Protein AF-A0A927IT92-F1 (afdb_monomer)

pLDDT: mean 88.96, std 10.57, range [55.69, 98.25]

Secondary structure (DSSP, 8-state):
--HHHHBPPEEEEETTEEEESSS-HHHIIIIIHHHHHHHHH---HHHHHHHHH-TTS-HHHHHHHHHHHHHHHHHHHHTTPPPPS--HHHHHHHTTTTTBTTTB-SSBSSBTTSPPPPTTSPPPPB--

Organism: NCBI:txid2774138

Radius of gyration: 14.95 Å; Cα contacts (8 Å, |Δi|>4): 166; chains: 1; bounding box: 40×36×39 Å

Structure (mmCIF, N/CA/C/O backbone):
data_AF-A0A927IT92-F1
#
_entry.id   AF-A0A927IT92-F1
#
loop_
_atom_site.group_PDB
_atom_site.id
_atom_site.type_symbol
_atom_site.label_atom_id
_atom_site.label_al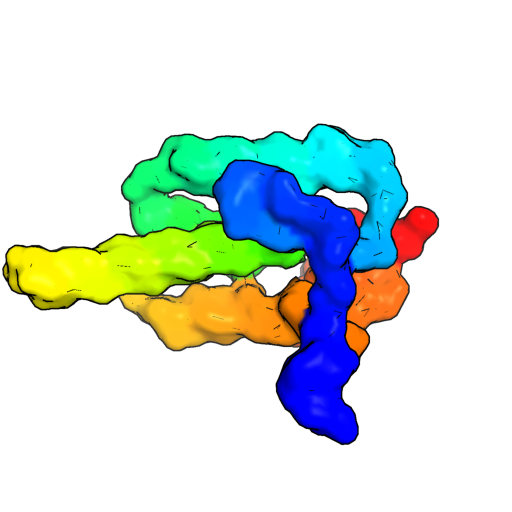t_id
_atom_site.label_comp_id
_atom_site.label_asym_id
_atom_site.label_entity_id
_atom_site.label_seq_id
_atom_site.pdbx_PDB_ins_code
_atom_site.Cartn_x
_atom_site.Cartn_y
_atom_site.Cartn_z
_atom_site.occupa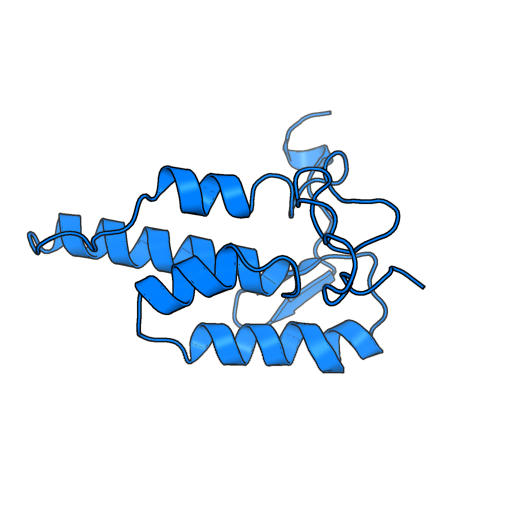ncy
_atom_site.B_iso_or_equiv
_atom_site.auth_seq_id
_atom_site.auth_comp_id
_atom_site.auth_asym_id
_atom_site.auth_atom_id
_atom_site.pdbx_PDB_model_num
ATOM 1 N N . MET A 1 1 ? 24.939 2.362 6.395 1.00 55.69 1 MET A N 1
ATOM 2 C CA . MET A 1 1 ? 23.747 2.914 5.734 1.00 55.69 1 MET A CA 1
ATOM 3 C C . MET A 1 1 ? 22.706 3.225 6.785 1.00 55.69 1 MET A C 1
ATOM 5 O O . MET A 1 1 ? 22.260 2.321 7.483 1.00 55.69 1 MET A O 1
ATOM 9 N N . THR A 1 2 ? 22.382 4.497 6.926 1.00 66.38 2 THR A N 1
ATOM 10 C CA . THR A 1 2 ? 21.214 5.003 7.644 1.00 66.38 2 THR A CA 1
ATOM 11 C C . THR A 1 2 ? 19.927 4.551 6.937 1.00 66.38 2 THR A C 1
ATOM 13 O O . THR A 1 2 ? 19.964 4.169 5.767 1.00 66.38 2 THR A O 1
ATOM 16 N N . GLN A 1 3 ? 18.771 4.600 7.611 1.00 61.69 3 GLN A N 1
ATOM 17 C CA . GLN A 1 3 ? 17.478 4.294 6.971 1.00 61.69 3 GLN A CA 1
ATOM 18 C C . GLN A 1 3 ? 17.209 5.148 5.719 1.00 61.69 3 GLN A C 1
ATOM 20 O O . GLN A 1 3 ? 16.506 4.694 4.823 1.00 61.69 3 GLN A O 1
ATOM 25 N N . ALA A 1 4 ? 17.759 6.363 5.648 1.00 65.88 4 ALA A N 1
ATOM 26 C CA . ALA A 1 4 ? 17.607 7.246 4.496 1.00 65.88 4 ALA A CA 1
ATOM 27 C C . ALA A 1 4 ? 18.333 6.713 3.250 1.00 65.88 4 ALA A C 1
ATOM 29 O O . ALA A 1 4 ? 17.791 6.793 2.154 1.00 65.88 4 ALA A O 1
ATOM 30 N N . GLU A 1 5 ? 19.514 6.114 3.420 1.00 76.44 5 GLU A N 1
ATOM 31 C CA . GLU A 1 5 ? 20.299 5.543 2.314 1.00 76.44 5 GLU A CA 1
ATOM 32 C C . GLU A 1 5 ? 19.698 4.239 1.771 1.00 76.44 5 GLU A C 1
ATOM 34 O O . GLU A 1 5 ? 19.997 3.845 0.648 1.00 76.44 5 GLU A O 1
ATOM 39 N N . ASP A 1 6 ? 18.871 3.547 2.559 1.00 86.31 6 ASP A N 1
ATOM 40 C CA . ASP A 1 6 ? 18.222 2.299 2.143 1.00 86.31 6 ASP A CA 1
ATOM 41 C C . ASP A 1 6 ? 16.926 2.527 1.351 1.00 86.31 6 ASP A C 1
ATOM 43 O O . ASP A 1 6 ? 16.438 1.604 0.703 1.00 86.31 6 ASP A O 1
ATOM 47 N N . ARG A 1 7 ? 16.344 3.731 1.378 1.00 88.50 7 ARG A N 1
ATOM 48 C CA . ARG A 1 7 ? 15.094 3.995 0.658 1.00 88.50 7 ARG A CA 1
ATOM 49 C C . ARG A 1 7 ? 15.316 4.045 -0.848 1.00 88.50 7 ARG A C 1
ATOM 51 O O . ARG A 1 7 ? 16.295 4.608 -1.331 1.00 88.50 7 ARG A O 1
ATOM 58 N N . ILE A 1 8 ? 14.364 3.494 -1.594 1.00 89.62 8 ILE A N 1
ATOM 59 C CA . ILE A 1 8 ? 14.338 3.638 -3.050 1.00 89.62 8 ILE A CA 1
ATOM 60 C C . ILE A 1 8 ? 14.075 5.109 -3.381 1.00 89.62 8 ILE A C 1
ATOM 62 O O . ILE A 1 8 ? 13.178 5.732 -2.808 1.00 89.62 8 ILE A O 1
ATOM 66 N N . VAL A 1 9 ? 14.859 5.658 -4.307 1.00 92.44 9 VAL A N 1
ATOM 67 C CA . VAL A 1 9 ? 14.695 7.036 -4.782 1.00 92.44 9 VAL A CA 1
ATOM 68 C C . VAL A 1 9 ? 13.306 7.210 -5.401 1.00 92.44 9 VAL A C 1
ATOM 70 O O . VAL A 1 9 ? 12.796 6.308 -6.063 1.00 92.44 9 VAL A O 1
ATOM 73 N N . ILE A 1 10 ? 12.688 8.369 -5.180 1.00 93.88 10 ILE A N 1
ATOM 74 C CA . ILE A 1 10 ? 11.402 8.736 -5.778 1.00 93.88 10 ILE A CA 1
ATOM 75 C C . ILE A 1 10 ? 11.664 9.605 -7.009 1.00 93.88 10 ILE A C 1
ATOM 77 O O . ILE A 1 10 ? 12.303 10.648 -6.886 1.00 93.88 10 ILE A O 1
ATOM 81 N N . LEU A 1 11 ? 11.178 9.182 -8.179 1.00 91.50 11 LEU A N 1
ATOM 82 C CA . LEU A 1 11 ? 11.340 9.931 -9.435 1.00 91.50 11 LEU A CA 1
ATOM 83 C C . LEU A 1 11 ? 10.334 11.074 -9.564 1.00 91.50 11 LEU A C 1
ATOM 85 O O . LEU A 1 11 ? 10.674 12.177 -9.982 1.00 91.50 11 LEU A O 1
ATOM 89 N N . GLU A 1 12 ? 9.080 10.791 -9.226 1.00 92.75 12 GLU A N 1
ATOM 90 C CA . GLU A 1 12 ? 7.976 11.741 -9.291 1.00 92.75 12 GLU A CA 1
ATOM 91 C C . GLU A 1 12 ? 6.918 11.402 -8.239 1.00 92.75 12 GLU A C 1
ATOM 93 O O . GLU A 1 12 ? 6.910 10.309 -7.670 1.00 92.75 12 GLU A O 1
ATOM 98 N N . THR A 1 13 ? 5.994 12.332 -8.011 1.00 96.69 13 THR A N 1
ATOM 99 C CA . THR A 1 13 ? 4.840 12.123 -7.134 1.00 96.69 13 THR A CA 1
ATOM 100 C C . THR A 1 13 ? 3.567 12.095 -7.968 1.00 96.69 13 THR A C 1
ATOM 102 O O . THR A 1 13 ? 3.281 13.039 -8.702 1.00 96.69 13 THR A O 1
ATOM 105 N N . TYR A 1 14 ? 2.759 11.050 -7.808 1.00 97.19 14 TYR A N 1
ATOM 106 C CA . TYR A 1 14 ? 1.453 10.913 -8.445 1.00 97.19 14 TYR A CA 1
ATOM 107 C C . TYR A 1 14 ? 0.352 10.801 -7.388 1.00 97.19 14 TYR A C 1
ATOM 109 O O . TYR A 1 14 ? 0.343 9.865 -6.593 1.00 97.19 14 TYR A O 1
ATOM 117 N N . ARG A 1 15 ? -0.574 11.773 -7.355 1.00 94.31 15 ARG A N 1
ATOM 118 C CA . ARG A 1 15 ? -1.671 11.851 -6.364 1.00 94.31 15 ARG A CA 1
ATOM 119 C C . ARG A 1 15 ? -1.205 11.681 -4.905 1.00 94.31 15 ARG A C 1
ATOM 121 O O . ARG A 1 15 ? -1.865 11.030 -4.104 1.00 94.31 15 ARG A O 1
ATOM 128 N N . GLY A 1 16 ? -0.049 12.255 -4.572 1.00 92.50 16 GLY A N 1
ATOM 129 C CA . GLY A 1 16 ? 0.555 12.158 -3.238 1.00 92.50 16 GLY A CA 1
ATOM 130 C C . GLY A 1 16 ? 1.358 10.877 -2.977 1.00 92.50 16 GLY A C 1
ATOM 131 O O . GLY A 1 16 ? 1.958 10.759 -1.914 1.00 92.50 16 GLY A O 1
ATOM 132 N N . VAL A 1 17 ? 1.424 9.944 -3.932 1.00 95.56 17 VAL A N 1
ATOM 133 C CA . VAL A 1 17 ? 2.241 8.724 -3.847 1.00 95.56 17 VAL A CA 1
ATOM 134 C C . VAL A 1 17 ? 3.568 8.935 -4.568 1.00 95.56 17 VAL A C 1
ATOM 136 O O . VAL A 1 17 ? 3.583 9.311 -5.739 1.00 95.56 17 VAL A O 1
ATOM 139 N N . GLY A 1 18 ? 4.684 8.671 -3.888 1.00 95.19 18 GLY A N 1
ATOM 140 C CA . GLY A 1 18 ? 6.005 8.673 -4.515 1.00 95.19 18 GLY A CA 1
ATOM 141 C C . GLY A 1 18 ? 6.187 7.459 -5.427 1.00 95.19 18 GLY A C 1
ATOM 142 O O . GLY A 1 18 ? 6.024 6.324 -4.985 1.00 95.19 18 GLY A O 1
ATOM 143 N N . ILE A 1 19 ? 6.538 7.693 -6.688 1.00 95.12 19 ILE A N 1
ATOM 144 C CA . ILE A 1 19 ? 6.833 6.645 -7.665 1.00 95.12 19 ILE A CA 1
ATOM 145 C C . ILE A 1 19 ? 8.290 6.216 -7.521 1.00 95.12 19 ILE A C 1
ATOM 147 O O . ILE A 1 19 ? 9.199 7.038 -7.667 1.00 95.12 19 ILE A O 1
ATOM 151 N N . HIS A 1 20 ? 8.513 4.931 -7.236 1.00 93.38 20 HIS A N 1
ATOM 152 C CA . HIS A 1 20 ? 9.857 4.404 -7.044 1.00 93.38 20 HIS A CA 1
ATOM 153 C C . HIS A 1 20 ? 10.641 4.420 -8.357 1.00 93.38 20 HIS A C 1
ATOM 155 O O . HIS A 1 20 ? 10.147 3.973 -9.397 1.00 93.38 20 HIS A O 1
ATOM 161 N N . ASP A 1 21 ? 11.903 4.819 -8.263 1.00 85.81 21 ASP A N 1
ATOM 162 C CA . ASP A 1 21 ? 12.900 4.663 -9.311 1.00 85.81 21 ASP A CA 1
ATOM 163 C C . ASP A 1 21 ? 13.074 3.184 -9.722 1.00 85.81 21 ASP A C 1
ATOM 165 O O . ASP A 1 21 ? 12.610 2.248 -9.049 1.00 85.81 21 ASP A O 1
ATOM 169 N N . GLN A 1 22 ? 13.770 2.977 -10.843 1.00 84.62 22 GLN A N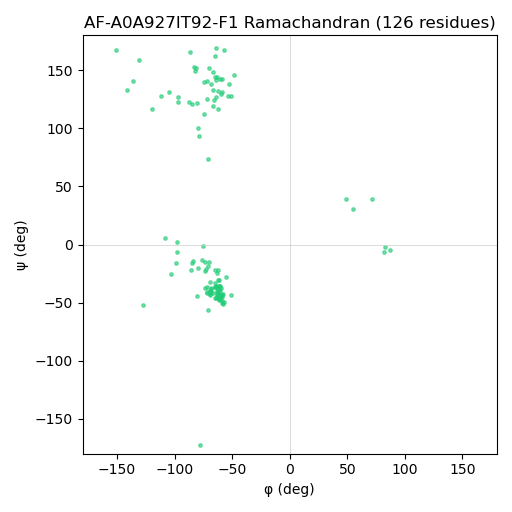 1
ATOM 170 C CA . GLN A 1 22 ? 14.149 1.690 -11.420 1.00 84.62 22 GLN A CA 1
ATOM 171 C C . GLN A 1 22 ? 12.988 0.895 -12.041 1.00 84.62 22 GLN A C 1
ATOM 173 O O . GLN A 1 22 ? 12.918 -0.337 -11.903 1.00 84.62 22 GLN A O 1
ATOM 178 N N . GLN A 1 23 ? 12.073 1.596 -12.715 1.00 89.56 23 GLN A N 1
ATOM 179 C CA . GLN A 1 23 ? 10.971 1.013 -13.484 1.00 89.56 23 GLN A CA 1
ATOM 180 C C . GLN A 1 23 ? 10.833 1.745 -14.825 1.00 89.56 23 GLN A C 1
ATOM 182 O O . GLN A 1 23 ? 10.983 2.967 -14.853 1.00 89.56 23 GLN A O 1
ATOM 187 N N . PRO A 1 24 ? 10.543 1.036 -15.928 1.00 91.19 24 PRO A N 1
ATOM 188 C CA . PRO A 1 24 ? 10.332 1.673 -17.221 1.00 91.19 24 PRO A CA 1
ATOM 189 C C . PRO A 1 24 ? 9.063 2.532 -17.198 1.00 91.19 24 PRO A C 1
ATOM 191 O O . PRO A 1 24 ? 8.083 2.209 -16.512 1.00 91.19 24 PRO A O 1
ATOM 194 N N . ARG A 1 25 ? 9.068 3.626 -17.967 1.00 92.44 25 ARG A N 1
ATOM 195 C CA . ARG A 1 25 ? 7.975 4.609 -17.979 1.00 92.44 25 ARG A CA 1
ATOM 196 C C . ARG A 1 25 ? 6.653 3.983 -18.418 1.00 92.44 25 ARG A C 1
ATOM 198 O O . ARG A 1 25 ? 5.611 4.295 -17.854 1.00 92.44 25 ARG A O 1
ATOM 205 N N . GLU A 1 26 ? 6.698 3.038 -19.348 1.00 93.19 26 GLU A N 1
ATOM 206 C CA . GLU A 1 26 ? 5.543 2.288 -19.841 1.00 93.19 26 GLU A CA 1
ATOM 207 C C . GLU A 1 26 ? 4.848 1.519 -18.711 1.00 93.19 26 GLU A C 1
ATOM 209 O O . GLU A 1 26 ? 3.620 1.473 -18.653 1.00 93.19 26 GLU A O 1
ATOM 214 N N . ARG A 1 27 ? 5.613 0.959 -17.762 1.00 92.56 27 ARG A N 1
ATOM 215 C CA . ARG A 1 27 ? 5.053 0.293 -16.578 1.00 92.56 27 ARG A CA 1
ATOM 216 C C . ARG A 1 27 ? 4.456 1.306 -15.608 1.00 92.56 27 ARG A C 1
ATOM 218 O O . ARG A 1 27 ? 3.403 1.041 -15.028 1.00 92.56 27 ARG A O 1
ATOM 225 N N . ILE A 1 28 ? 5.121 2.441 -15.410 1.00 94.25 28 ILE A N 1
ATOM 226 C CA . ILE A 1 28 ? 4.616 3.498 -14.527 1.00 94.25 28 ILE A CA 1
ATOM 227 C C . ILE A 1 28 ? 3.238 3.961 -15.014 1.00 94.25 28 ILE A C 1
ATOM 229 O O . ILE A 1 28 ? 2.278 3.934 -14.243 1.00 94.25 28 ILE A O 1
ATOM 233 N N . GLU A 1 29 ? 3.121 4.291 -16.300 1.00 95.50 29 GLU A N 1
ATOM 234 C CA . GLU A 1 29 ? 1.870 4.762 -16.905 1.00 95.50 29 GLU A CA 1
ATOM 235 C C . GLU A 1 29 ? 0.820 3.647 -17.051 1.00 95.50 29 GLU A C 1
ATOM 237 O O . GLU A 1 29 ? -0.355 3.864 -16.772 1.00 95.50 29 GLU A O 1
ATOM 242 N N . GLY A 1 30 ? 1.220 2.439 -17.460 1.00 94.69 30 GLY A N 1
ATOM 243 C CA . GLY A 1 30 ? 0.288 1.346 -17.760 1.00 94.69 30 GLY A CA 1
ATOM 244 C C . GLY A 1 30 ? -0.139 0.500 -16.556 1.00 94.69 30 GLY A C 1
ATOM 245 O O . GLY A 1 30 ? -1.179 -0.156 -16.605 1.00 94.69 30 GLY A O 1
ATOM 246 N N . VAL A 1 31 ? 0.648 0.489 -15.474 1.00 94.31 31 VAL A N 1
ATOM 247 C CA . VAL A 1 31 ? 0.435 -0.402 -14.319 1.00 94.31 31 VAL A CA 1
ATOM 248 C C . VAL A 1 31 ? 0.392 0.367 -13.003 1.00 94.31 31 VAL A C 1
ATOM 250 O O . VAL A 1 31 ? -0.563 0.200 -12.247 1.00 94.31 31 VAL A O 1
ATOM 253 N N . VAL A 1 32 ? 1.395 1.202 -12.709 1.00 95.00 32 VAL A N 1
ATOM 254 C CA . VAL A 1 32 ? 1.528 1.837 -11.382 1.00 95.00 32 VAL A CA 1
ATOM 255 C C . VAL A 1 32 ? 0.454 2.891 -11.151 1.00 95.00 32 VAL A C 1
ATOM 257 O O . VAL A 1 32 ? -0.299 2.782 -10.185 1.00 95.00 32 VAL A O 1
ATOM 260 N N . LYS A 1 33 ? 0.349 3.887 -12.038 1.00 97.06 33 LYS A N 1
ATOM 261 C CA . LYS A 1 33 ? -0.628 4.979 -11.902 1.00 97.06 33 LYS A CA 1
ATOM 262 C C . LYS A 1 33 ? -2.077 4.458 -11.896 1.00 97.06 33 LYS A C 1
ATOM 264 O O . LYS A 1 33 ? -2.794 4.779 -10.947 1.00 97.06 33 LYS A O 1
ATOM 269 N N . PRO A 1 34 ? -2.491 3.549 -12.806 1.00 97.81 34 PRO A N 1
ATOM 270 C CA . PRO A 1 34 ? -3.820 2.943 -12.741 1.00 97.81 34 PRO A CA 1
ATOM 271 C C . PRO A 1 34 ? -4.070 2.142 -11.459 1.00 97.81 34 PRO A C 1
ATOM 273 O O . PRO A 1 34 ? -5.187 2.132 -10.949 1.00 97.81 34 PRO A O 1
ATOM 276 N N . ALA A 1 35 ? -3.060 1.455 -10.915 1.00 97.25 35 ALA A N 1
ATOM 277 C CA . ALA A 1 35 ? -3.198 0.744 -9.645 1.00 97.25 35 ALA A CA 1
ATOM 278 C C . ALA A 1 35 ? -3.367 1.705 -8.458 1.00 97.25 35 ALA A C 1
ATOM 280 O O . ALA A 1 35 ? -4.166 1.424 -7.567 1.00 97.25 35 ALA A O 1
ATOM 281 N N . ILE A 1 36 ? -2.670 2.845 -8.460 1.00 98.12 36 ILE A N 1
ATOM 282 C CA . ILE A 1 36 ? -2.871 3.913 -7.471 1.00 98.12 36 ILE A CA 1
ATOM 283 C C . ILE A 1 36 ? -4.306 4.444 -7.558 1.00 98.12 36 ILE A C 1
ATOM 285 O O . ILE A 1 36 ? -4.984 4.518 -6.535 1.00 98.12 36 ILE A O 1
ATOM 289 N N . ASP A 1 37 ? -4.800 4.738 -8.764 1.00 98.25 37 ASP A N 1
ATOM 290 C CA . ASP A 1 37 ? -6.178 5.201 -8.966 1.00 98.25 37 ASP A CA 1
ATOM 291 C C . ASP A 1 37 ? -7.207 4.192 -8.435 1.00 98.25 37 ASP A C 1
ATOM 293 O O . ASP A 1 37 ? -8.156 4.575 -7.748 1.00 98.25 37 ASP A O 1
ATOM 297 N N . ARG A 1 38 ? -6.997 2.891 -8.686 1.00 97.50 38 ARG A N 1
ATOM 298 C CA . ARG A 1 38 ? -7.851 1.828 -8.131 1.00 97.50 38 ARG A CA 1
ATOM 299 C C . ARG A 1 38 ? -7.854 1.855 -6.611 1.00 97.50 38 ARG A C 1
ATOM 301 O O . ARG A 1 38 ? -8.932 1.865 -6.029 1.00 97.50 38 ARG A O 1
ATOM 308 N N . VAL A 1 39 ? -6.679 1.889 -5.976 1.00 97.75 39 VAL A N 1
ATOM 309 C CA . VAL A 1 39 ? -6.574 1.915 -4.510 1.00 97.75 39 VAL A CA 1
ATOM 310 C C . VAL A 1 39 ? -7.284 3.130 -3.940 1.00 97.75 39 VAL A C 1
ATOM 312 O O . VAL A 1 39 ? -8.015 2.976 -2.969 1.00 97.75 39 VAL A O 1
ATOM 315 N N . LEU A 1 40 ? -7.130 4.313 -4.539 1.00 97.50 40 LEU A N 1
ATOM 316 C CA . LEU A 1 40 ? -7.831 5.528 -4.110 1.00 97.50 40 LEU A CA 1
ATOM 317 C C . LEU A 1 40 ? -9.358 5.406 -4.230 1.00 97.50 40 LEU A C 1
ATOM 319 O O . LEU A 1 40 ? -10.075 5.971 -3.408 1.00 97.50 40 LEU A O 1
ATOM 323 N N . GLY A 1 41 ? -9.853 4.628 -5.194 1.00 97.00 41 GLY A N 1
ATOM 324 C CA . GLY A 1 41 ? -11.277 4.326 -5.351 1.00 97.00 41 GLY A CA 1
ATOM 325 C C . GLY A 1 41 ? -11.842 3.301 -4.358 1.00 97.00 41 GLY A C 1
ATOM 326 O O . GLY A 1 41 ? -13.061 3.169 -4.256 1.00 97.00 41 GLY A O 1
ATOM 327 N N . ILE A 1 42 ? -11.006 2.566 -3.613 1.00 97.31 42 ILE A N 1
ATOM 328 C CA . ILE A 1 42 ? -11.486 1.589 -2.625 1.00 97.31 42 ILE A CA 1
ATOM 329 C C . ILE A 1 42 ? -11.878 2.318 -1.331 1.00 97.31 42 ILE A C 1
ATOM 331 O O . ILE A 1 42 ? -11.058 2.995 -0.712 1.00 97.31 42 ILE A O 1
ATOM 335 N N . GLY A 1 43 ? -13.134 2.168 -0.907 1.00 93.81 43 GLY A N 1
ATOM 336 C CA . GLY A 1 43 ? -13.622 2.641 0.398 1.00 93.81 43 GLY A CA 1
ATOM 337 C C . GLY A 1 43 ? -13.683 1.557 1.479 1.00 93.81 43 GLY A C 1
ATOM 338 O O . GLY A 1 43 ? -13.791 1.873 2.656 1.00 93.81 43 GLY A O 1
ATOM 339 N N . ASP A 1 44 ? -13.614 0.283 1.088 1.00 95.19 44 ASP A N 1
ATOM 340 C CA . ASP A 1 44 ? -13.705 -0.855 2.002 1.00 95.19 44 ASP A CA 1
ATOM 341 C C . ASP A 1 44 ? -12.324 -1.227 2.561 1.00 95.19 44 ASP A C 1
ATOM 343 O O . ASP A 1 44 ? -11.387 -1.520 1.815 1.00 95.19 44 ASP A O 1
ATOM 347 N N . VAL A 1 45 ? -12.204 -1.225 3.887 1.00 95.75 45 VAL A N 1
ATOM 348 C CA . VAL A 1 45 ? -10.933 -1.443 4.587 1.00 95.75 45 VAL A CA 1
ATOM 349 C C . VAL A 1 45 ? -10.414 -2.880 4.464 1.00 95.75 45 VAL A C 1
ATOM 351 O O . VAL A 1 45 ? -9.203 -3.074 4.364 1.00 95.75 45 VAL A O 1
ATOM 354 N N . LYS A 1 46 ? -11.297 -3.888 4.390 1.00 95.88 46 LYS A N 1
ATOM 355 C CA . LYS A 1 46 ? -10.888 -5.290 4.195 1.00 95.88 46 LYS A CA 1
ATOM 356 C C . LYS A 1 46 ? -10.322 -5.480 2.791 1.00 95.88 46 LYS A C 1
ATOM 358 O O . LYS A 1 46 ? -9.234 -6.023 2.641 1.00 95.88 46 LYS A O 1
ATOM 363 N N . ARG A 1 47 ? -10.974 -4.901 1.779 1.00 96.88 47 ARG A N 1
ATOM 364 C CA . ARG A 1 47 ? -10.458 -4.879 0.402 1.00 96.88 47 ARG A CA 1
ATOM 365 C C . ARG A 1 47 ? -9.123 -4.150 0.286 1.00 96.88 47 ARG A C 1
ATOM 367 O O . ARG A 1 47 ? -8.296 -4.564 -0.518 1.00 96.88 47 ARG A O 1
ATOM 374 N N . LEU A 1 48 ? -8.894 -3.079 1.052 1.00 97.69 48 LEU A N 1
ATOM 375 C CA . LEU A 1 48 ? -7.584 -2.417 1.085 1.00 97.69 48 LEU A CA 1
ATOM 376 C C . LEU A 1 48 ? -6.504 -3.319 1.698 1.00 97.69 48 LEU A C 1
ATOM 378 O O . LEU A 1 48 ? -5.399 -3.377 1.162 1.00 97.69 48 LEU A O 1
ATOM 382 N N . ALA A 1 49 ? -6.815 -4.033 2.783 1.00 97.38 49 ALA A N 1
ATOM 383 C CA . ALA A 1 49 ? -5.889 -4.985 3.393 1.00 97.38 49 ALA A CA 1
ATOM 384 C C . ALA A 1 49 ? -5.545 -6.138 2.435 1.00 97.38 49 ALA A C 1
ATOM 386 O O . ALA A 1 49 ? -4.365 -6.433 2.242 1.00 97.38 49 ALA A O 1
ATOM 387 N N . ASP A 1 50 ? -6.546 -6.709 1.759 1.00 95.88 50 ASP A N 1
ATOM 388 C CA . ASP A 1 50 ? -6.341 -7.736 0.730 1.00 95.88 50 ASP A CA 1
ATOM 389 C C . ASP A 1 50 ? -5.473 -7.205 -0.422 1.00 95.88 50 ASP A C 1
ATOM 391 O O . ASP A 1 50 ? -4.542 -7.872 -0.875 1.00 95.88 50 ASP A O 1
ATOM 395 N N . TYR A 1 51 ? -5.726 -5.968 -0.866 1.00 96.69 51 TYR A N 1
ATOM 396 C CA . TYR A 1 51 ? -4.949 -5.329 -1.930 1.00 96.69 51 TYR A CA 1
ATOM 397 C C . TYR A 1 51 ? -3.480 -5.123 -1.537 1.00 96.69 51 TYR A C 1
ATOM 399 O O . TYR A 1 51 ? -2.589 -5.315 -2.366 1.00 96.69 51 TYR A O 1
ATOM 407 N N . ALA A 1 52 ? -3.217 -4.731 -0.285 1.00 96.06 52 ALA A N 1
ATOM 408 C CA . ALA A 1 52 ? -1.865 -4.548 0.241 1.00 96.06 52 ALA A CA 1
ATOM 409 C C . ALA A 1 52 ? -1.076 -5.870 0.289 1.00 96.06 52 ALA A C 1
ATOM 411 O O . ALA A 1 52 ? 0.124 -5.880 -0.011 1.00 96.06 52 ALA A O 1
ATOM 412 N N . ALA A 1 53 ? -1.755 -6.975 0.611 1.00 93.25 53 ALA A N 1
ATOM 413 C CA . ALA A 1 53 ? -1.157 -8.302 0.732 1.00 93.25 53 ALA A CA 1
ATOM 414 C C . ALA A 1 53 ? -0.917 -9.016 -0.612 1.00 93.25 53 ALA A C 1
ATOM 416 O O . ALA A 1 53 ? -0.091 -9.928 -0.681 1.00 93.25 53 ALA A O 1
ATOM 417 N N . ASP A 1 54 ? -1.604 -8.613 -1.682 1.00 91.38 54 ASP A N 1
ATOM 418 C CA . ASP A 1 54 ? -1.451 -9.213 -3.009 1.00 91.38 54 ASP A CA 1
ATOM 419 C C . ASP A 1 54 ? -0.141 -8.775 -3.688 1.00 91.38 54 ASP A C 1
ATOM 421 O O . ASP A 1 54 ? 0.049 -7.622 -4.088 1.00 91.38 54 ASP A O 1
ATOM 425 N N . THR A 1 55 ? 0.769 -9.736 -3.856 1.00 89.31 55 THR A N 1
ATOM 426 C CA . THR A 1 55 ? 2.104 -9.546 -4.435 1.00 89.31 55 THR A CA 1
ATOM 427 C C . THR A 1 55 ? 2.084 -9.253 -5.936 1.00 89.31 55 THR A C 1
ATOM 429 O O . THR A 1 55 ? 3.078 -8.757 -6.474 1.00 89.31 55 THR A O 1
ATOM 432 N N . GLY A 1 56 ? 0.959 -9.500 -6.616 1.00 88.00 56 GLY A N 1
ATOM 433 C CA . GLY A 1 56 ? 0.745 -9.123 -8.011 1.00 88.00 56 GLY A CA 1
ATOM 434 C C . GLY A 1 56 ? 0.573 -7.615 -8.213 1.00 88.00 56 GLY A C 1
ATOM 435 O O . GLY A 1 56 ? 0.766 -7.117 -9.328 1.00 88.00 56 GLY A O 1
ATOM 436 N N . ASN A 1 57 ? 0.257 -6.869 -7.150 1.00 92.44 57 ASN A N 1
ATOM 437 C CA . ASN A 1 57 ? 0.078 -5.423 -7.209 1.00 92.44 57 ASN A CA 1
ATOM 438 C C . ASN A 1 57 ? 1.414 -4.664 -7.142 1.00 92.44 57 ASN A C 1
ATOM 440 O O . ASN A 1 57 ? 2.374 -5.114 -6.508 1.00 92.44 57 ASN A O 1
ATOM 444 N N . PRO A 1 58 ? 1.508 -3.479 -7.779 1.00 93.62 58 PRO A N 1
ATOM 445 C CA . PRO A 1 58 ? 2.726 -2.686 -7.730 1.00 93.62 58 PRO A CA 1
ATOM 446 C C . PRO A 1 58 ? 3.024 -2.205 -6.297 1.00 93.62 58 PRO A C 1
ATOM 448 O O . PRO A 1 58 ? 2.087 -1.867 -5.563 1.00 93.62 58 PRO A O 1
ATOM 451 N N . PRO A 1 59 ? 4.312 -2.132 -5.908 1.00 94.44 59 PRO A N 1
ATOM 452 C CA . PRO A 1 59 ? 4.730 -1.764 -4.555 1.00 94.44 59 PRO A CA 1
ATOM 453 C C . PRO A 1 59 ? 4.105 -0.470 -4.036 1.00 94.44 59 PRO A C 1
ATOM 455 O O . PRO A 1 59 ? 3.647 -0.419 -2.901 1.00 94.44 59 PRO A O 1
ATOM 458 N N . GLU A 1 60 ? 4.043 0.558 -4.877 1.00 96.56 60 GLU A N 1
ATOM 459 C CA . GLU A 1 60 ? 3.518 1.879 -4.536 1.00 96.56 60 GLU A CA 1
ATOM 460 C C . GLU A 1 60 ? 2.036 1.822 -4.158 1.00 96.56 60 GLU A C 1
ATOM 462 O O . GLU A 1 60 ? 1.614 2.424 -3.173 1.00 96.56 60 GLU A O 1
ATOM 467 N N . ALA A 1 61 ? 1.246 1.049 -4.907 1.00 97.06 61 ALA A N 1
ATOM 468 C CA . ALA A 1 61 ? -0.176 0.885 -4.632 1.00 97.06 61 ALA A CA 1
ATOM 469 C C . ALA A 1 61 ? -0.411 0.040 -3.370 1.00 97.06 61 ALA A C 1
ATOM 471 O O . ALA A 1 61 ? -1.308 0.352 -2.590 1.00 97.06 61 ALA A O 1
ATOM 472 N N . ARG A 1 62 ? 0.417 -0.987 -3.128 1.00 96.88 62 ARG A N 1
ATOM 473 C CA . ARG A 1 62 ? 0.373 -1.785 -1.889 1.00 96.88 62 ARG A CA 1
ATOM 474 C C . ARG A 1 62 ? 0.711 -0.936 -0.663 1.00 96.88 62 ARG A C 1
ATOM 476 O O . ARG A 1 62 ? -0.014 -0.978 0.328 1.00 96.88 62 ARG A O 1
ATOM 483 N N . LEU A 1 63 ? 1.766 -0.121 -0.748 1.00 97.19 63 LEU A N 1
ATOM 484 C CA . LEU A 1 63 ? 2.160 0.819 0.306 1.00 97.19 63 LEU A CA 1
ATOM 485 C C . LEU A 1 63 ? 1.053 1.842 0.587 1.00 97.19 63 LEU A C 1
ATOM 487 O O . LEU A 1 63 ? 0.718 2.068 1.749 1.00 97.19 63 LEU A O 1
ATOM 491 N N . LEU A 1 64 ? 0.432 2.402 -0.459 1.00 98.12 64 LEU A N 1
ATOM 492 C CA . LEU A 1 64 ? -0.725 3.285 -0.306 1.00 98.12 64 LEU A CA 1
ATOM 493 C C . LEU A 1 64 ? -1.896 2.567 0.381 1.00 98.12 64 LEU A C 1
ATOM 495 O O . LEU A 1 64 ? -2.491 3.121 1.302 1.00 98.12 64 LEU A O 1
ATOM 499 N N . ALA A 1 65 ? -2.230 1.347 -0.045 1.00 98.12 65 ALA A N 1
ATOM 500 C CA . ALA A 1 65 ? -3.328 0.581 0.538 1.00 98.12 65 ALA A CA 1
ATOM 501 C C . ALA A 1 65 ? -3.087 0.306 2.032 1.00 98.12 65 ALA A C 1
ATOM 503 O O . ALA A 1 65 ? -3.968 0.579 2.846 1.00 98.12 65 ALA A O 1
ATOM 504 N N . SER A 1 66 ? -1.874 -0.116 2.407 1.00 97.94 66 SER A N 1
ATOM 505 C CA . SER A 1 66 ? -1.479 -0.296 3.811 1.00 97.94 66 SER A CA 1
ATOM 506 C C . SER A 1 66 ? -1.591 1.001 4.617 1.00 97.94 66 SER A C 1
ATOM 508 O O . SER A 1 66 ? -2.121 0.978 5.725 1.00 97.94 66 SER A O 1
ATOM 510 N N . ALA A 1 67 ? -1.123 2.132 4.078 1.00 97.69 67 ALA A N 1
ATOM 511 C CA . ALA A 1 67 ? -1.210 3.424 4.759 1.00 97.69 67 ALA A CA 1
ATOM 512 C C . ALA A 1 67 ? -2.667 3.874 4.960 1.00 97.69 67 ALA A C 1
ATOM 514 O O . ALA A 1 67 ? -3.011 4.441 5.994 1.00 97.69 67 ALA A O 1
ATOM 515 N N . ARG A 1 68 ? -3.552 3.585 3.997 1.00 97.69 68 ARG A N 1
ATOM 516 C CA . ARG A 1 68 ? -4.986 3.874 4.129 1.00 97.69 68 ARG A CA 1
ATOM 517 C C . ARG A 1 68 ? -5.671 2.983 5.161 1.00 97.69 68 ARG A C 1
ATOM 519 O O . ARG A 1 68 ? -6.498 3.490 5.910 1.00 97.69 68 ARG A O 1
ATOM 526 N N . VAL A 1 69 ? -5.322 1.696 5.226 1.00 97.69 69 VAL A N 1
ATOM 527 C CA . VAL A 1 69 ? -5.815 0.788 6.279 1.00 97.69 69 VAL A CA 1
ATOM 528 C C . VAL A 1 69 ? -5.426 1.318 7.654 1.00 97.69 69 VAL A C 1
ATOM 530 O O . VAL A 1 69 ? -6.288 1.432 8.519 1.00 97.69 69 VAL A O 1
ATOM 533 N N . GLU A 1 70 ? -4.158 1.693 7.833 1.00 97.38 70 GLU A N 1
ATOM 534 C CA . GLU A 1 70 ? -3.668 2.296 9.074 1.00 97.38 70 GLU A CA 1
ATOM 535 C C . GLU A 1 70 ? -4.445 3.566 9.429 1.00 97.38 70 GLU A C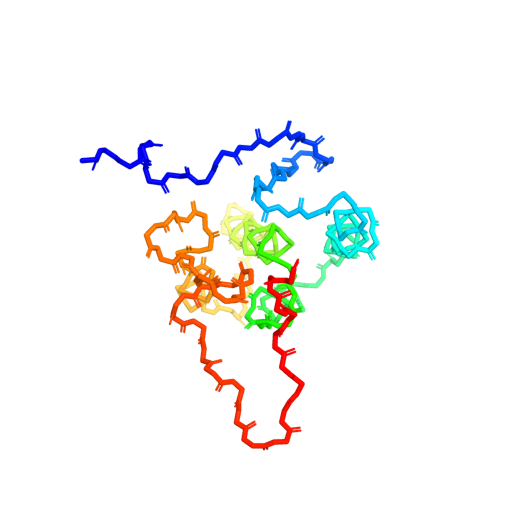 1
ATOM 537 O O . GLU A 1 70 ? -4.972 3.667 10.532 1.00 97.38 70 GLU A O 1
ATOM 542 N N . ALA A 1 71 ? -4.610 4.490 8.479 1.00 95.94 71 ALA A N 1
ATOM 543 C CA . ALA A 1 71 ? -5.359 5.722 8.710 1.00 95.94 71 ALA A CA 1
ATOM 544 C C . ALA A 1 71 ? -6.819 5.458 9.116 1.00 95.94 71 ALA A C 1
ATOM 546 O O . ALA A 1 71 ? -7.310 6.064 10.061 1.00 95.94 71 ALA A O 1
ATOM 547 N N . MET A 1 72 ? -7.517 4.538 8.441 1.00 95.31 72 MET A N 1
ATOM 548 C CA . MET A 1 72 ? -8.899 4.180 8.789 1.00 95.31 72 MET A CA 1
ATOM 549 C C . MET A 1 72 ? -8.994 3.518 10.166 1.00 95.31 72 MET A C 1
ATOM 551 O O . MET A 1 72 ? -9.951 3.749 10.902 1.00 95.31 72 MET A O 1
ATOM 555 N N . TRP A 1 73 ? -8.003 2.703 10.524 1.00 94.62 73 TRP A N 1
ATOM 556 C CA . TRP A 1 73 ? -7.947 2.035 11.819 1.00 94.62 73 TRP A CA 1
ATOM 557 C C . TRP A 1 73 ? -7.702 3.022 12.970 1.00 94.62 73 TRP A C 1
ATOM 559 O O . TRP A 1 73 ? -8.347 2.915 14.016 1.00 94.62 73 TRP A O 1
ATOM 569 N N . GLU A 1 74 ? -6.826 4.011 12.770 1.00 94.44 74 GLU A N 1
ATOM 570 C CA . GLU A 1 74 ? -6.586 5.090 13.737 1.00 94.44 74 GLU A CA 1
ATOM 571 C C . GLU A 1 74 ? -7.785 6.043 13.847 1.00 94.44 74 GLU A C 1
ATOM 573 O O . GLU A 1 74 ? -8.208 6.364 14.955 1.00 94.44 74 GLU A O 1
ATOM 578 N N . LEU A 1 75 ? -8.411 6.420 12.725 1.00 94.25 75 LEU A N 1
ATOM 579 C CA . LEU A 1 75 ? -9.612 7.268 12.722 1.00 94.25 75 LEU A CA 1
ATOM 580 C C . LEU A 1 75 ? -10.788 6.626 13.467 1.00 94.25 75 LEU A C 1
ATOM 582 O O . LEU A 1 75 ? -11.505 7.322 14.186 1.00 94.25 75 LEU A O 1
ATOM 586 N N . ALA A 1 76 ? -10.976 5.308 13.336 1.00 91.31 76 ALA A N 1
ATOM 587 C CA . ALA A 1 76 ? -11.982 4.578 14.106 1.00 91.31 76 ALA A CA 1
ATOM 588 C C . ALA A 1 76 ? -11.692 4.655 15.615 1.00 91.31 76 ALA A C 1
ATOM 590 O O . ALA A 1 76 ? -12.605 4.838 16.419 1.00 91.31 76 ALA A O 1
ATOM 591 N N . ALA A 1 77 ? -10.414 4.578 16.001 1.00 90.19 77 ALA A N 1
ATOM 592 C CA . ALA A 1 77 ? -9.997 4.723 17.392 1.00 90.19 77 ALA A CA 1
ATOM 593 C C . ALA A 1 77 ? -10.280 6.134 17.933 1.00 90.19 77 ALA A C 1
ATOM 595 O O . ALA A 1 77 ? -10.839 6.277 19.022 1.00 90.19 77 ALA A O 1
ATOM 596 N N . GLU A 1 78 ? -9.927 7.165 17.163 1.00 92.50 78 GLU A N 1
ATOM 597 C CA . GLU A 1 78 ? -10.147 8.573 17.511 1.00 92.50 78 GLU A CA 1
ATOM 598 C C . GLU A 1 78 ? -11.642 8.904 17.620 1.00 92.50 78 GLU A C 1
ATOM 600 O O . GLU A 1 78 ? -12.079 9.538 18.583 1.00 92.50 78 GLU A O 1
ATOM 605 N N . SER A 1 79 ? -12.443 8.386 16.687 1.00 93.12 79 SER A N 1
ATOM 606 C CA . SER A 1 79 ? -13.899 8.579 16.636 1.00 93.12 79 SER A CA 1
ATOM 607 C C . SER A 1 79 ? -14.663 7.741 17.669 1.00 93.12 79 SER A C 1
ATOM 609 O O . SER A 1 79 ? -15.885 7.844 17.762 1.00 93.12 79 SER A O 1
ATOM 611 N N . ARG A 1 80 ? -13.958 6.927 18.473 1.00 89.50 80 ARG A N 1
ATOM 612 C CA . ARG A 1 80 ? -14.533 5.958 19.428 1.00 89.50 80 ARG A CA 1
ATOM 613 C C . ARG A 1 80 ? -15.514 4.983 18.770 1.00 89.50 80 ARG A C 1
ATOM 615 O O . ARG A 1 80 ? -16.455 4.509 19.406 1.00 89.50 80 ARG A O 1
ATOM 622 N N . GLU A 1 81 ? -15.281 4.685 17.501 1.00 89.94 81 GLU A N 1
ATOM 623 C CA . GLU A 1 81 ? -15.995 3.659 16.761 1.00 89.94 81 GLU A CA 1
ATOM 624 C C . GLU A 1 81 ? -15.326 2.296 16.979 1.00 89.94 81 GLU A C 1
ATOM 626 O O . GLU A 1 81 ? -14.198 2.183 17.471 1.00 89.94 81 GLU A O 1
ATOM 631 N N . LEU A 1 82 ? -16.027 1.224 16.610 1.00 87.75 82 LEU A N 1
ATOM 632 C CA . LEU A 1 82 ? -15.412 -0.096 16.577 1.00 87.75 82 LEU A CA 1
ATOM 633 C C . LEU A 1 82 ? -14.330 -0.112 15.497 1.00 87.75 82 LEU A C 1
ATOM 635 O O . LEU A 1 82 ? -14.595 0.165 14.327 1.00 87.75 82 LEU A O 1
ATOM 639 N N . ARG A 1 83 ? -13.108 -0.473 15.894 1.00 88.62 83 ARG A N 1
ATOM 640 C CA . ARG A 1 83 ? -12.012 -0.669 14.948 1.00 88.62 83 ARG A CA 1
ATOM 641 C C . ARG A 1 83 ? -12.381 -1.748 13.928 1.00 88.62 83 ARG A C 1
ATOM 643 O O . ARG A 1 83 ? -12.994 -2.750 14.306 1.00 88.62 83 ARG A O 1
ATOM 650 N N . PRO A 1 84 ? -11.974 -1.581 12.659 1.00 88.62 84 PRO A N 1
ATOM 651 C CA . PRO A 1 84 ? -12.101 -2.637 11.674 1.00 88.62 84 PRO A CA 1
ATOM 652 C C . PRO A 1 84 ? -11.466 -3.938 12.164 1.00 88.62 84 PRO A C 1
ATOM 654 O O . PRO A 1 84 ? -10.371 -3.924 12.725 1.00 88.62 84 PRO A O 1
ATOM 657 N N . ASP A 1 85 ? -12.145 -5.052 11.905 1.00 92.88 85 ASP A N 1
ATOM 658 C CA . ASP A 1 85 ? -11.659 -6.411 12.161 1.00 92.88 85 ASP A CA 1
ATOM 659 C C . ASP A 1 85 ? -10.534 -6.773 11.174 1.00 92.88 85 ASP A C 1
ATOM 661 O O . ASP A 1 85 ? -10.746 -7.459 10.171 1.00 92.88 85 ASP A O 1
ATOM 665 N N . ILE A 1 86 ? -9.364 -6.174 11.405 1.00 94.19 86 ILE A N 1
ATOM 666 C CA . ILE A 1 86 ? -8.132 -6.305 10.627 1.00 94.19 86 ILE A CA 1
ATOM 667 C C . ILE A 1 86 ? -6.953 -6.319 11.593 1.00 94.19 86 ILE A C 1
ATOM 669 O O . ILE A 1 86 ? -6.820 -5.446 12.455 1.00 94.19 86 ILE A O 1
ATOM 673 N N . ASP A 1 87 ? -6.046 -7.269 11.388 1.00 95.06 87 ASP A N 1
ATOM 674 C CA . ASP A 1 87 ? -4.745 -7.262 12.042 1.00 95.06 87 ASP A CA 1
ATOM 675 C C . ASP A 1 87 ? -3.798 -6.293 11.314 1.00 95.06 87 ASP A C 1
ATOM 677 O O . ASP A 1 87 ? -3.214 -6.599 10.269 1.00 95.06 87 ASP A O 1
ATOM 681 N N . LEU A 1 88 ? -3.648 -5.091 11.876 1.00 94.75 88 LEU A N 1
ATOM 682 C CA . LEU A 1 88 ? -2.786 -4.053 11.315 1.00 94.75 88 LEU A CA 1
ATOM 683 C C . LEU A 1 88 ? -1.311 -4.487 11.250 1.00 94.75 88 LEU A C 1
ATOM 685 O O . LEU A 1 88 ? -0.589 -4.059 10.348 1.00 94.75 88 LEU A O 1
ATOM 689 N N . ALA A 1 89 ? -0.852 -5.341 12.170 1.00 95.75 89 ALA A N 1
ATOM 690 C CA . ALA A 1 89 ? 0.522 -5.831 12.165 1.00 95.75 89 ALA A CA 1
ATOM 691 C C . ALA A 1 89 ? 0.768 -6.745 10.959 1.00 95.75 89 ALA A C 1
ATOM 693 O O . ALA A 1 89 ? 1.794 -6.612 10.290 1.00 95.75 89 ALA A O 1
ATOM 694 N N . VAL A 1 90 ? -0.201 -7.604 10.628 1.00 94.44 90 VAL A N 1
ATOM 695 C CA . VAL A 1 90 ? -0.155 -8.450 9.426 1.00 94.44 90 VAL A CA 1
ATOM 696 C C . VAL A 1 90 ? -0.150 -7.601 8.155 1.00 94.44 90 VAL A C 1
ATOM 698 O O . VAL A 1 90 ? 0.669 -7.840 7.266 1.00 94.44 90 VAL A O 1
ATOM 701 N N . VAL A 1 91 ? -0.989 -6.562 8.077 1.00 95.75 91 VAL A N 1
ATOM 702 C CA . VAL A 1 91 ? -1.010 -5.654 6.916 1.00 95.75 91 VAL A CA 1
ATOM 703 C C . VAL A 1 91 ? 0.337 -4.948 6.750 1.00 95.75 91 VAL A C 1
ATOM 705 O O . VAL A 1 91 ? 0.912 -4.975 5.661 1.00 95.75 91 VAL A O 1
ATOM 708 N N . LYS A 1 92 ? 0.904 -4.398 7.829 1.00 95.44 92 LYS A N 1
ATOM 709 C CA . LYS A 1 92 ? 2.230 -3.757 7.799 1.00 95.44 92 LYS A CA 1
ATOM 710 C C . LYS A 1 92 ? 3.342 -4.733 7.412 1.00 95.44 92 LYS A C 1
ATOM 712 O O . LYS A 1 92 ? 4.225 -4.376 6.633 1.00 95.44 92 LYS A O 1
ATOM 717 N N . ALA A 1 93 ? 3.292 -5.967 7.913 1.00 93.88 93 ALA A N 1
ATOM 718 C CA . ALA A 1 93 ? 4.245 -7.010 7.546 1.00 93.88 93 ALA A CA 1
ATOM 719 C C . ALA A 1 93 ? 4.161 -7.361 6.052 1.00 93.88 93 ALA A C 1
ATOM 721 O O . ALA A 1 93 ? 5.194 -7.575 5.420 1.00 93.88 93 ALA A O 1
ATOM 722 N N . SER A 1 94 ? 2.959 -7.346 5.465 1.00 93.44 94 SER A N 1
ATOM 723 C CA . SER A 1 94 ? 2.747 -7.672 4.048 1.00 93.44 94 SER A CA 1
ATOM 724 C C . SER A 1 94 ? 3.393 -6.684 3.071 1.00 93.44 94 SER A C 1
ATOM 726 O O . SER A 1 94 ? 3.660 -7.042 1.929 1.00 93.44 94 SER A O 1
ATOM 728 N N . VAL A 1 95 ? 3.677 -5.452 3.504 1.00 94.31 95 VAL A N 1
ATOM 729 C CA . VAL A 1 95 ? 4.338 -4.416 2.688 1.00 94.31 95 VAL A CA 1
ATOM 730 C C . VAL A 1 95 ? 5.777 -4.135 3.129 1.00 94.31 95 VAL A C 1
ATOM 732 O O . VAL A 1 95 ? 6.439 -3.229 2.610 1.00 94.31 95 VAL A O 1
ATOM 735 N N . ALA A 1 96 ? 6.289 -4.909 4.088 1.00 92.31 96 ALA A N 1
ATOM 736 C CA . ALA A 1 96 ? 7.619 -4.717 4.638 1.00 92.31 96 ALA A CA 1
ATOM 737 C C . ALA A 1 96 ? 8.702 -4.912 3.564 1.00 92.31 96 ALA A C 1
ATOM 739 O O . ALA A 1 96 ? 8.720 -5.881 2.801 1.00 92.31 96 ALA A O 1
ATOM 740 N N . GLY A 1 97 ? 9.636 -3.962 3.508 1.00 91.25 97 GLY A N 1
ATOM 741 C CA . GLY A 1 97 ? 10.758 -3.999 2.571 1.00 91.25 97 GLY A CA 1
ATOM 742 C C . GLY A 1 97 ? 10.450 -3.499 1.155 1.00 91.25 97 GLY A C 1
ATOM 743 O O . GLY A 1 97 ? 11.388 -3.304 0.391 1.00 91.25 97 GLY A O 1
ATOM 744 N N . LEU A 1 98 ? 9.192 -3.190 0.807 1.00 92.00 98 LEU A N 1
ATOM 745 C CA . LEU A 1 98 ? 8.835 -2.694 -0.535 1.00 92.00 98 LEU A CA 1
ATOM 746 C C . LEU A 1 98 ? 9.467 -1.342 -0.902 1.00 92.00 98 LEU A C 1
ATOM 748 O O . LEU A 1 98 ? 9.627 -1.038 -2.081 1.00 92.00 98 LEU A O 1
ATOM 752 N N . GLN A 1 99 ? 9.823 -0.545 0.104 1.00 91.69 99 GLN A N 1
ATOM 753 C CA . GLN A 1 99 ? 10.498 0.749 -0.042 1.00 91.69 99 GLN A CA 1
ATOM 754 C C . GLN A 1 99 ? 12.022 0.671 0.162 1.00 91.69 99 GLN A C 1
ATOM 756 O O . GLN A 1 99 ? 12.687 1.703 0.160 1.00 91.69 99 GLN A O 1
ATOM 761 N N . SER A 1 100 ? 12.571 -0.527 0.391 1.00 91.19 100 SER A N 1
ATOM 762 C CA . SER A 1 100 ? 13.981 -0.742 0.729 1.00 91.19 100 SER A CA 1
ATOM 763 C C . SER A 1 100 ? 14.752 -1.294 -0.462 1.00 91.19 100 SER A C 1
ATOM 765 O O . SER A 1 100 ? 14.361 -2.289 -1.064 1.00 91.19 100 SER A O 1
ATOM 767 N N . MET A 1 101 ? 15.894 -0.692 -0.764 1.00 88.88 101 MET A N 1
ATOM 768 C CA . MET A 1 101 ? 16.821 -1.158 -1.791 1.00 88.88 101 MET A CA 1
ATOM 769 C C . MET A 1 101 ? 17.420 -2.524 -1.440 1.00 88.88 101 MET A C 1
ATOM 771 O O . MET A 1 101 ? 17.661 -3.330 -2.335 1.00 88.88 101 MET A O 1
ATOM 775 N N . ARG A 1 102 ? 17.635 -2.805 -0.147 1.00 89.38 102 ARG A N 1
ATOM 776 C CA . ARG A 1 102 ? 18.157 -4.096 0.333 1.00 89.38 102 ARG A CA 1
ATOM 777 C C . ARG A 1 102 ? 17.133 -5.218 0.268 1.00 89.38 102 ARG A C 1
ATOM 779 O O . ARG A 1 102 ? 17.499 -6.358 -0.003 1.00 89.38 102 ARG A O 1
ATOM 786 N N . TRP A 1 103 ? 15.875 -4.902 0.563 1.00 89.75 103 TRP A N 1
ATOM 787 C CA . TRP A 1 103 ? 14.806 -5.895 0.649 1.00 89.75 103 TRP A CA 1
ATOM 788 C C . TRP A 1 103 ? 13.956 -5.987 -0.613 1.00 89.75 103 TRP A C 1
ATOM 790 O O . TRP A 1 103 ? 13.134 -6.892 -0.704 1.00 89.75 103 TRP A O 1
ATOM 800 N N . ARG A 1 104 ? 14.149 -5.116 -1.607 1.00 87.19 104 ARG A N 1
ATOM 801 C CA . ARG A 1 104 ? 13.513 -5.264 -2.917 1.00 87.19 104 ARG A CA 1
ATOM 802 C C . ARG A 1 104 ? 14.178 -6.383 -3.710 1.00 87.19 104 ARG A C 1
ATOM 804 O O . ARG A 1 104 ? 15.399 -6.521 -3.735 1.00 87.19 104 ARG A O 1
ATOM 811 N N . SER A 1 105 ? 13.366 -7.171 -4.402 1.00 85.69 105 SER A N 1
ATOM 812 C CA . SER A 1 105 ? 13.866 -8.219 -5.284 1.00 85.69 105 SER A CA 1
ATOM 813 C C . SER A 1 105 ? 14.661 -7.636 -6.461 1.00 85.69 105 SER A C 1
ATOM 815 O O . SER A 1 105 ? 14.306 -6.615 -7.061 1.00 85.69 105 SER A O 1
ATOM 817 N N . SER A 1 106 ? 15.747 -8.315 -6.830 1.00 81.19 106 SER A N 1
ATOM 818 C CA . SER A 1 106 ? 16.521 -7.989 -8.033 1.00 81.19 106 SER A CA 1
ATOM 819 C C . SER A 1 106 ? 15.805 -8.405 -9.320 1.00 81.19 106 SER A C 1
ATOM 821 O O . SER A 1 106 ? 16.070 -7.839 -10.374 1.00 81.19 106 SER A O 1
ATOM 823 N N . GLN A 1 107 ? 14.880 -9.365 -9.238 1.00 81.44 107 GLN A N 1
ATOM 824 C CA . GLN A 1 107 ? 14.178 -9.940 -10.393 1.00 81.44 107 GLN A CA 1
ATOM 825 C C . GLN A 1 107 ? 12.751 -9.416 -10.550 1.00 81.44 107 GLN A C 1
ATOM 827 O O . GLN A 1 107 ? 12.216 -9.409 -11.655 1.00 81.44 107 GLN A O 1
ATOM 832 N N . TYR A 1 108 ? 12.131 -8.979 -9.456 1.00 85.94 108 TYR A N 1
ATOM 833 C CA . TYR A 1 108 ? 10.734 -8.552 -9.416 1.00 85.94 108 TYR A CA 1
ATOM 834 C C . TYR A 1 108 ? 10.615 -7.205 -8.712 1.00 85.94 108 TYR A C 1
ATOM 836 O O . TYR A 1 108 ? 11.491 -6.812 -7.948 1.00 85.94 108 TYR A O 1
ATOM 844 N N . TYR A 1 109 ? 9.524 -6.482 -8.952 1.00 86.31 109 TYR A N 1
ATOM 845 C CA . TYR A 1 109 ? 9.326 -5.185 -8.305 1.00 86.31 109 TYR A CA 1
ATOM 846 C C . TYR A 1 109 ? 8.957 -5.291 -6.814 1.00 86.31 109 TYR A C 1
ATOM 848 O O . TYR A 1 109 ? 9.076 -4.274 -6.132 1.00 86.31 109 TYR A O 1
ATOM 856 N N . GLY A 1 110 ? 8.547 -6.472 -6.329 1.00 86.56 110 GLY A N 1
ATOM 857 C CA . GLY A 1 110 ? 8.166 -6.752 -4.939 1.00 86.56 110 GLY A CA 1
ATOM 858 C C . GLY A 1 110 ? 9.332 -6.938 -3.954 1.00 86.56 110 GLY A C 1
ATOM 859 O O . GLY A 1 110 ? 10.502 -6.715 -4.278 1.00 86.56 110 GLY A O 1
ATOM 860 N N . SER A 1 111 ? 8.993 -7.343 -2.731 1.00 87.38 111 SER A N 1
ATOM 861 C CA . SER A 1 111 ? 9.922 -7.592 -1.620 1.00 87.38 111 SER A CA 1
ATOM 862 C C . SER A 1 111 ? 10.534 -8.995 -1.712 1.00 87.38 111 SER A C 1
ATOM 864 O O . SER A 1 111 ? 9.915 -9.922 -2.226 1.00 87.38 111 SER A O 1
ATOM 866 N N . LEU A 1 112 ? 11.735 -9.195 -1.166 1.00 86.25 112 LEU A N 1
ATOM 867 C CA . LEU A 1 112 ? 12.353 -10.514 -0.970 1.00 86.25 112 LEU A CA 1
ATOM 868 C C . LEU A 1 112 ? 11.541 -11.401 -0.015 1.00 86.25 112 LEU A C 1
ATOM 870 O O . LEU A 1 112 ? 11.683 -12.621 -0.048 1.00 86.25 112 LEU A O 1
ATOM 874 N N . LEU A 1 113 ? 10.715 -10.783 0.834 1.00 84.75 113 LEU A N 1
ATOM 875 C CA . LEU A 1 113 ? 9.816 -11.465 1.762 1.00 84.75 113 LEU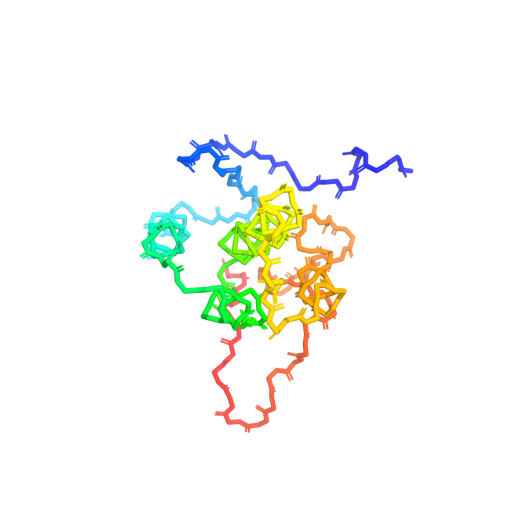 A CA 1
ATOM 876 C C . LEU A 1 113 ? 8.496 -11.882 1.104 1.00 84.75 113 LEU A C 1
ATOM 878 O O . LEU A 1 113 ? 7.763 -12.687 1.677 1.00 84.75 113 LEU A O 1
ATOM 882 N N . ASP A 1 114 ? 8.193 -11.357 -0.089 1.00 83.50 114 ASP A N 1
ATOM 883 C CA . ASP A 1 114 ? 7.010 -11.781 -0.825 1.00 83.50 114 ASP A CA 1
ATOM 884 C C . ASP A 1 114 ? 7.167 -13.263 -1.184 1.00 83.50 114 ASP A C 1
ATOM 886 O O . ASP A 1 114 ? 8.171 -13.692 -1.765 1.00 83.50 114 ASP A O 1
ATOM 890 N N . ARG A 1 115 ? 6.166 -14.073 -0.820 1.00 68.00 115 ARG A N 1
ATOM 891 C CA . ARG A 1 115 ? 6.196 -15.506 -1.110 1.00 68.00 115 ARG A CA 1
ATOM 892 C C . ARG A 1 115 ? 6.320 -15.696 -2.619 1.00 68.00 115 ARG A C 1
ATOM 894 O O . ARG A 1 115 ? 5.544 -15.123 -3.381 1.00 68.00 115 ARG A O 1
ATOM 901 N N . ARG A 1 116 ? 7.263 -16.541 -3.053 1.00 63.38 116 ARG A N 1
ATOM 902 C CA . ARG A 1 116 ? 7.289 -16.994 -4.447 1.00 63.38 116 ARG A CA 1
ATOM 903 C C . ARG A 1 116 ? 5.977 -17.706 -4.746 1.00 63.38 116 ARG A C 1
ATOM 905 O O . ARG A 1 116 ? 5.561 -18.596 -4.000 1.00 63.38 116 ARG A O 1
ATOM 912 N N . ASP A 1 117 ? 5.349 -17.291 -5.833 1.00 65.56 117 ASP A N 1
ATOM 913 C CA . ASP A 1 117 ? 4.139 -17.903 -6.354 1.00 65.56 117 ASP A CA 1
ATOM 914 C C . ASP A 1 117 ? 4.341 -19.418 -6.485 1.00 65.56 117 ASP A C 1
ATOM 916 O O . ASP A 1 117 ? 5.342 -19.890 -7.033 1.00 65.56 117 ASP A O 1
ATOM 920 N N . GLY A 1 118 ? 3.410 -20.187 -5.916 1.00 63.56 118 GLY A N 1
ATOM 921 C CA . GLY A 1 118 ? 3.415 -21.644 -6.029 1.00 63.56 118 GLY A CA 1
ATOM 922 C C . GLY A 1 118 ? 3.224 -22.092 -7.485 1.00 63.56 118 GLY A C 1
ATOM 923 O O . GLY A 1 118 ? 2.876 -21.281 -8.349 1.00 63.56 118 GLY A O 1
ATOM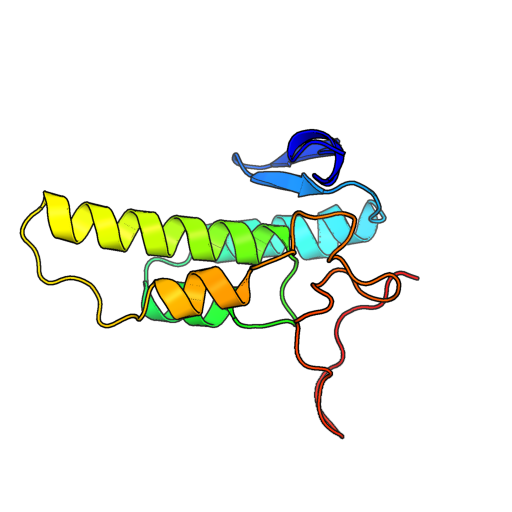 924 N N . PRO A 1 119 ? 3.424 -23.382 -7.795 1.00 63.94 119 PRO A N 1
ATOM 925 C CA . PRO A 1 119 ? 3.212 -23.885 -9.150 1.00 63.94 119 PRO A CA 1
ATOM 926 C C . PRO A 1 119 ? 1.799 -23.533 -9.656 1.00 63.94 119 PRO A C 1
ATOM 928 O O . PRO A 1 119 ? 0.809 -23.790 -8.976 1.00 63.94 119 PRO A O 1
ATOM 931 N N . GLY A 1 120 ? 1.715 -22.913 -10.840 1.00 66.00 120 GLY A N 1
ATOM 932 C CA . GLY A 1 120 ? 0.455 -22.517 -11.490 1.00 66.00 120 GLY A CA 1
ATOM 933 C C . GLY A 1 120 ? -0.109 -21.142 -11.103 1.00 66.00 120 GLY A C 1
ATOM 934 O O . GLY A 1 120 ? -1.095 -20.713 -11.695 1.00 66.00 120 GLY A O 1
ATOM 935 N N . GLN A 1 121 ? 0.502 -20.430 -10.155 1.00 66.00 121 GLN A N 1
ATOM 936 C CA . GLN A 1 121 ? 0.075 -19.080 -9.773 1.00 66.00 121 GLN A CA 1
ATOM 937 C C . GLN A 1 121 ? 0.621 -18.017 -10.744 1.00 66.00 121 GLN A C 1
ATOM 939 O O . GLN A 1 121 ? 1.672 -18.201 -11.370 1.00 66.00 121 GLN A O 1
ATOM 944 N N . ARG A 1 122 ? -0.106 -16.899 -10.896 1.00 61.69 122 ARG A N 1
ATOM 945 C CA . ARG A 1 122 ? 0.351 -15.759 -11.708 1.00 61.69 122 ARG A CA 1
ATOM 946 C C . ARG A 1 122 ? 1.629 -15.205 -11.092 1.00 61.69 122 ARG A C 1
ATOM 948 O O . ARG A 1 122 ? 1.591 -14.714 -9.975 1.00 61.69 122 ARG A O 1
ATOM 955 N N . ARG A 1 123 ? 2.736 -15.273 -11.835 1.00 62.06 123 ARG A N 1
ATOM 956 C CA . ARG A 1 123 ? 4.016 -14.714 -11.393 1.00 62.06 123 ARG A CA 1
ATOM 957 C C . ARG A 1 123 ? 3.921 -13.200 -11.235 1.00 62.06 123 ARG A C 1
ATOM 959 O O . ARG A 1 123 ? 3.319 -12.532 -12.080 1.00 62.06 123 ARG A O 1
ATOM 966 N N . GLN A 1 124 ? 4.615 -12.669 -10.231 1.00 67.25 124 GLN A N 1
ATOM 967 C CA . GLN A 1 124 ? 4.978 -11.251 -10.191 1.00 67.25 124 GLN A CA 1
ATOM 968 C C . GLN A 1 124 ? 5.587 -10.795 -11.527 1.00 67.25 124 GLN A C 1
ATOM 970 O O . GLN A 1 124 ? 6.309 -11.542 -12.192 1.00 67.25 124 GLN A O 1
ATOM 975 N N . VAL A 1 125 ? 5.322 -9.543 -11.909 1.00 69.25 125 VAL A N 1
ATOM 976 C CA . VAL A 1 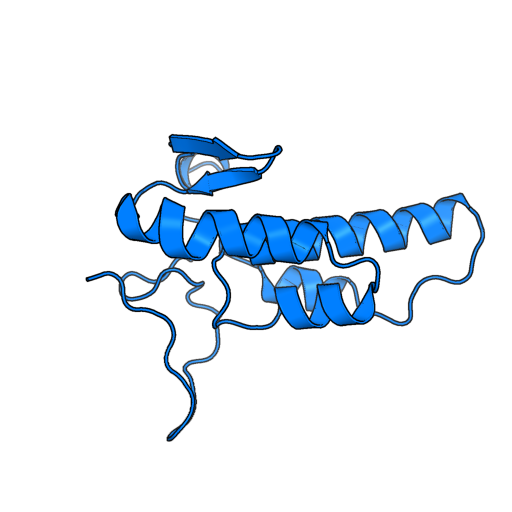125 ? 5.870 -8.960 -13.141 1.00 69.25 125 VAL A CA 1
ATOM 977 C C . VAL A 1 125 ? 7.396 -8.829 -13.004 1.00 69.25 125 VAL A C 1
ATOM 979 O O . VAL A 1 125 ? 7.850 -8.124 -12.093 1.00 69.25 125 VAL A O 1
ATOM 982 N N . PRO A 1 126 ? 8.190 -9.489 -13.868 1.00 74.38 126 PRO A N 1
ATOM 983 C CA . PRO A 1 126 ? 9.642 -9.407 -13.811 1.00 74.38 126 PRO A CA 1
ATOM 984 C C . PRO A 1 126 ? 10.145 -8.025 -14.238 1.00 74.38 126 PRO A C 1
ATOM 986 O O . PRO A 1 126 ? 9.520 -7.329 -15.041 1.00 74.38 126 PRO A O 1
ATOM 989 N N . ARG A 1 127 ? 11.305 -7.644 -13.704 1.00 72.62 127 ARG A N 1
ATOM 990 C CA . ARG A 1 127 ? 12.081 -6.478 -14.138 1.00 72.62 127 ARG A CA 1
ATOM 991 C C . ARG A 1 127 ? 12.815 -6.905 -15.410 1.00 72.62 127 ARG A C 1
ATOM 993 O O . ARG A 1 127 ? 13.836 -7.578 -15.317 1.00 72.62 127 ARG A O 1
ATOM 1000 N N . THR A 1 128 ? 12.213 -6.650 -16.567 1.00 59.44 128 THR A N 1
ATOM 1001 C CA . THR A 1 128 ? 12.828 -6.936 -17.876 1.00 59.44 128 THR A CA 1
ATOM 1002 C C . THR A 1 128 ? 13.477 -5.669 -18.396 1.00 59.44 128 THR A C 1
ATOM 1004 O O . THR A 1 128 ? 12.871 -4.597 -18.163 1.00 59.44 128 THR A O 1
#

Solvent-accessible s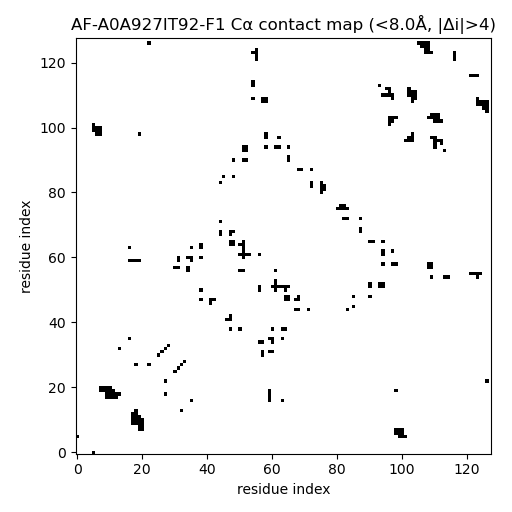urface area (backbone atoms only — not comparable to full-atom values): 73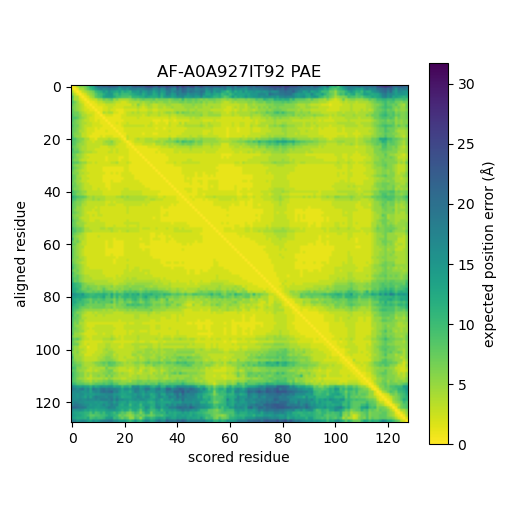98 Å² total; per-residue (Å²): 129,57,77,76,72,35,43,56,56,63,76,51,71,57,98,90,40,62,40,64,56,96,64,60,67,68,49,44,65,71,46,41,52,54,42,37,55,52,48,72,68,56,85,51,57,67,60,25,42,53,48,20,57,40,68,77,48,51,43,60,33,18,49,50,21,38,52,50,38,51,51,55,41,50,50,20,56,74,70,71,44,82,57,67,100,65,64,64,67,59,41,54,57,52,46,49,38,46,59,25,60,84,34,32,36,91,55,32,69,43,25,64,78,53,76,77,64,56,94,91,50,80,67,58,66,63,70,124

Mean predicted aligned error: 5.02 Å

Foldseek 3Di:
DPPVVFFFDFPDADPNFGDGPQADPCCCVVAVNVLLVVLVPDPDLVVLLVQLLDLQHALRSSVVSLVVNVVQQVVCVVVVHDGPPDDNVVSCVSSPCLRGPVQADPFASGGVPRDADDPPDDGGDTSD

Sequence (128 aa):
MTQAEDRIVILETYRGVGIHDQQPRERIEGVVKPAIDRVLGIGDVKRLADYAADTGNPPEARLLASARVEAMWELAAESRELRPDIDLAVVKASVAGLQSMRWRSSQYYGSLLDRRDGPGQRRQVPRT